Protein AF-A0A482ZRR9-F1 (afdb_monomer)

Foldseek 3Di:
DAQWDADPVRPDIDHNPCPVPDPVNVVVVCVVVVPDDDPDDDPVVPPDDDPVNVVVVVQVVVCVVPVCSVVVVCVVCVVVHHPPDD

Nearest PDB structures (foldseek):
  5ztb-assembly1_B  TM=6.631E-01  e=2.032E-01  Thermus thermophilus HB27
  5mkp-assembly1_A  TM=7.401E-01  e=5.290E-01  Pyrococcus horikoshii OT3

Solvent-accessible surface area (backbone atoms only — not comparable to full-atom values): 5534 Å² total; per-residue (Å²): 105,54,43,51,49,64,47,95,86,68,84,49,75,50,73,44,93,60,74,87,58,54,71,66,59,55,55,53,46,36,62,76,67,70,51,94,79,80,90,77,90,57,86,85,62,78,82,59,88,46,70,71,56,53,52,54,54,48,53,58,58,46,36,78,77,34,84,56,47,67,60,53,50,48,61,70,46,40,76,44,28,48,83,79,82,126

Radius of gyration: 16.54 Å; Cα contacts (8 Å, |Δi|>4): 40; chains: 1; bounding box: 34×36×39 Å

pLDDT: mean 87.61, std 12.13, range [46.47, 97.69]

Secondary structure (DSSP, 8-state):
--SEEE-TTSS-EEE-TTTT--HHHHHHHHHHTT----S---TTSTTS--HHHHHHHHHHHHHHH-TTHHHHHHHHHHHHHS----

Sequence (86 aa):
MKAHYINDDKDLRIIRPMVYVRERQLADFAKSADLPVIADSCPACFSMPTERQHFKKWLLSEEKRKPNLYKNLLSAMKPMLDEVND

Mean predicted aligned error: 6.26 Å

Structure (mmCIF, N/CA/C/O backbone):
data_AF-A0A482ZRR9-F1
#
_entry.id   AF-A0A482ZRR9-F1
#
loop_
_atom_site.group_PDB
_atom_site.id
_atom_site.type_symbol
_atom_site.label_atom_id
_atom_site.label_alt_id
_atom_site.label_comp_id
_atom_site.label_asym_id
_atom_site.label_entity_id
_atom_site.label_seq_id
_atom_site.pdbx_PDB_ins_code
_atom_site.Cartn_x
_atom_site.Cartn_y
_atom_site.Cartn_z
_atom_site.occupancy
_atom_site.B_iso_or_equiv
_atom_site.auth_seq_id
_atom_site.auth_comp_id
_atom_site.auth_asym_id
_atom_site.auth_atom_id
_atom_site.pdbx_PDB_model_num
ATOM 1 N N . MET A 1 1 ? 10.119 5.151 -4.474 1.00 75.62 1 MET A N 1
ATOM 2 C CA . MET A 1 1 ? 9.245 3.983 -4.713 1.00 75.62 1 MET A CA 1
ATOM 3 C C . MET A 1 1 ? 8.153 4.455 -5.647 1.00 75.62 1 MET A C 1
ATOM 5 O O . MET A 1 1 ? 7.241 5.0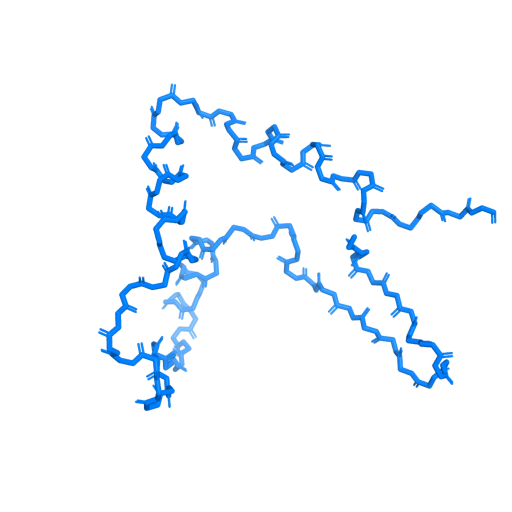97 -5.166 1.00 75.62 1 MET A O 1
ATOM 9 N N . LYS A 1 2 ? 8.258 4.209 -6.954 1.00 89.38 2 LYS A N 1
ATOM 10 C CA . LYS A 1 2 ? 7.326 4.795 -7.930 1.00 89.38 2 LYS A CA 1
ATOM 11 C C . LYS A 1 2 ? 5.945 4.122 -7.879 1.00 89.38 2 LYS A C 1
ATOM 13 O O . LYS A 1 2 ? 5.855 2.938 -7.548 1.00 89.38 2 LYS A O 1
ATOM 18 N N . ALA A 1 3 ? 4.867 4.828 -8.202 1.00 91.69 3 ALA A N 1
ATOM 19 C CA . ALA A 1 3 ? 3.524 4.243 -8.298 1.00 91.69 3 ALA A CA 1
ATOM 20 C C . ALA A 1 3 ? 3.450 3.181 -9.411 1.00 91.69 3 ALA A C 1
ATOM 22 O O . ALA A 1 3 ? 2.791 2.150 -9.259 1.00 91.69 3 ALA A O 1
ATOM 23 N N . HIS A 1 4 ? 4.212 3.386 -10.483 1.00 93.12 4 HIS A N 1
ATOM 24 C CA . HIS A 1 4 ? 4.555 2.371 -11.468 1.00 93.12 4 HIS A CA 1
ATOM 25 C C . HIS A 1 4 ? 5.964 2.602 -12.009 1.00 93.12 4 HIS A C 1
ATOM 27 O O . HIS A 1 4 ? 6.504 3.692 -11.871 1.00 93.12 4 HIS A O 1
ATOM 33 N N . TYR A 1 5 ? 6.569 1.567 -12.581 1.00 92.12 5 TYR A N 1
ATOM 34 C CA . TYR A 1 5 ? 7.846 1.654 -13.288 1.00 92.12 5 TYR A CA 1
ATOM 35 C C . TYR A 1 5 ? 8.030 0.416 -14.167 1.00 92.12 5 TYR A C 1
ATOM 37 O O . TYR A 1 5 ? 7.380 -0.607 -13.942 1.00 92.12 5 TYR A O 1
ATOM 45 N N . ILE A 1 6 ? 8.900 0.512 -15.165 1.00 93.75 6 ILE A N 1
ATOM 46 C CA . ILE A 1 6 ? 9.373 -0.642 -15.932 1.00 93.75 6 ILE A CA 1
ATOM 47 C C . ILE A 1 6 ? 10.623 -1.182 -15.226 1.00 93.75 6 ILE A C 1
ATOM 49 O O . ILE A 1 6 ? 11.428 -0.385 -14.742 1.00 93.75 6 ILE A O 1
ATOM 53 N N . ASN A 1 7 ? 10.752 -2.503 -15.100 1.00 93.19 7 ASN A N 1
ATOM 54 C CA . ASN A 1 7 ? 11.961 -3.126 -14.558 1.00 93.19 7 ASN A CA 1
ATOM 55 C C . ASN A 1 7 ? 13.195 -2.875 -15.443 1.00 93.19 7 ASN A C 1
ATOM 57 O O . ASN A 1 7 ? 13.089 -2.412 -16.579 1.00 93.19 7 ASN A O 1
ATOM 61 N N . ASP A 1 8 ? 14.370 -3.209 -14.914 1.00 93.38 8 ASP A N 1
ATOM 62 C CA . ASP A 1 8 ? 15.649 -2.942 -15.578 1.00 93.38 8 ASP A CA 1
ATOM 63 C C . ASP A 1 8 ? 15.778 -3.683 -16.925 1.00 93.38 8 ASP A C 1
ATOM 65 O O . ASP A 1 8 ? 16.309 -3.120 -17.884 1.00 93.38 8 ASP A O 1
ATOM 69 N N . ASP A 1 9 ? 15.195 -4.884 -17.031 1.00 96.56 9 ASP A N 1
ATOM 70 C CA . ASP A 1 9 ? 15.173 -5.708 -18.253 1.00 96.56 9 ASP A CA 1
ATOM 71 C C . ASP A 1 9 ? 14.178 -5.214 -19.321 1.00 96.56 9 ASP A C 1
ATOM 73 O O . ASP A 1 9 ? 14.170 -5.699 -20.453 1.00 96.56 9 ASP A O 1
ATOM 77 N N . LYS A 1 10 ? 13.361 -4.204 -18.996 1.00 94.06 10 LYS A N 1
ATOM 78 C CA . LYS A 1 10 ? 12.381 -3.557 -19.884 1.00 94.06 10 LYS A CA 1
ATOM 79 C C . LYS A 1 10 ? 11.268 -4.454 -20.434 1.00 94.06 10 LYS A C 1
ATOM 81 O O . LYS A 1 10 ? 10.594 -4.065 -21.388 1.00 94.06 10 LYS A O 1
ATOM 86 N N . ASP A 1 11 ? 11.030 -5.608 -19.829 1.00 96.56 11 ASP A N 1
ATOM 87 C CA . ASP A 1 11 ? 10.017 -6.577 -20.253 1.00 96.56 11 ASP A CA 1
ATOM 88 C C . ASP A 1 11 ? 8.738 -6.531 -19.397 1.00 96.56 11 ASP A C 1
ATOM 90 O O . ASP A 1 11 ? 7.676 -6.961 -19.852 1.00 96.56 11 ASP A O 1
ATOM 94 N N . LEU A 1 12 ? 8.796 -5.955 -18.189 1.00 96.25 12 LEU A N 1
ATOM 95 C CA . LEU A 1 12 ? 7.677 -5.929 -17.250 1.00 96.25 12 LEU A CA 1
ATOM 96 C C . LEU A 1 12 ? 7.425 -4.534 -16.665 1.00 96.25 12 LEU A C 1
ATOM 98 O O . LEU A 1 12 ? 8.305 -3.891 -16.091 1.00 96.25 12 LEU A O 1
ATOM 102 N N . ARG A 1 13 ? 6.161 -4.093 -16.709 1.00 94.12 13 ARG A N 1
ATOM 103 C CA . ARG A 1 13 ? 5.695 -2.900 -15.988 1.00 94.12 13 ARG A CA 1
ATOM 104 C C . ARG A 1 13 ? 5.097 -3.290 -14.640 1.00 94.12 13 ARG A C 1
ATOM 106 O O . ARG A 1 13 ? 4.035 -3.904 -14.573 1.00 94.12 13 ARG A O 1
ATOM 113 N N . ILE A 1 14 ? 5.736 -2.856 -13.562 1.00 94.25 14 ILE A N 1
ATOM 114 C CA . ILE A 1 14 ? 5.219 -2.992 -12.204 1.00 94.25 14 ILE A CA 1
ATOM 115 C C . ILE A 1 14 ? 4.249 -1.843 -11.941 1.00 94.25 14 ILE A C 1
ATOM 117 O O . ILE A 1 14 ? 4.607 -0.675 -12.092 1.00 94.25 14 ILE A O 1
ATOM 121 N N . ILE A 1 15 ? 3.038 -2.165 -11.485 1.00 94.69 15 ILE A N 1
ATOM 122 C CA . ILE A 1 15 ? 2.038 -1.188 -11.038 1.00 94.69 15 ILE A CA 1
ATOM 123 C C . ILE A 1 15 ? 1.678 -1.424 -9.570 1.00 94.69 15 ILE A C 1
ATOM 125 O O . ILE A 1 15 ? 1.620 -2.562 -9.106 1.00 94.69 15 ILE A O 1
ATOM 129 N N . ARG A 1 16 ? 1.407 -0.345 -8.827 1.00 93.44 16 ARG A N 1
ATOM 130 C CA . ARG A 1 16 ? 0.904 -0.383 -7.444 1.00 93.44 16 ARG A CA 1
ATOM 131 C C . ARG A 1 16 ? -0.474 0.296 -7.370 1.00 93.44 16 ARG A C 1
ATOM 133 O O . ARG A 1 16 ? -0.561 1.419 -6.878 1.00 93.44 16 ARG A O 1
ATOM 140 N N . PRO A 1 17 ? -1.568 -0.354 -7.820 1.00 93.94 17 PRO A N 1
ATOM 141 C CA . PRO A 1 17 ? -2.887 0.287 -7.920 1.00 93.94 17 PRO A CA 1
ATOM 142 C C . PRO A 1 17 ? -3.418 0.807 -6.579 1.00 93.94 17 PRO A C 1
ATOM 144 O O . PRO A 1 17 ? -4.109 1.817 -6.514 1.00 93.94 17 PRO A O 1
ATOM 147 N N . MET A 1 18 ? -3.054 0.129 -5.489 1.00 95.06 18 MET A N 1
ATOM 1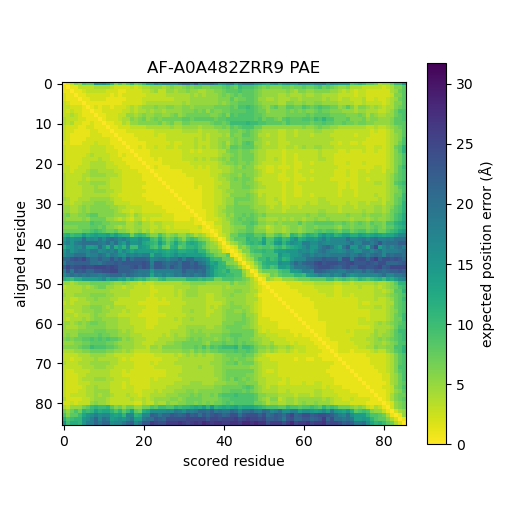48 C CA . MET A 1 18 ? -3.512 0.435 -4.134 1.00 95.06 18 MET A CA 1
ATOM 149 C C . MET A 1 18 ? -2.538 1.327 -3.348 1.00 95.06 18 MET A C 1
ATOM 151 O O . MET A 1 18 ? -2.643 1.414 -2.130 1.00 95.06 18 MET A O 1
ATOM 155 N N . VAL A 1 19 ? -1.579 1.994 -4.004 1.00 93.06 19 VAL A N 1
ATOM 156 C CA . VAL A 1 19 ? -0.529 2.770 -3.311 1.00 93.06 19 VAL A CA 1
ATOM 157 C C . VAL A 1 19 ? -1.074 3.924 -2.458 1.00 93.06 19 VAL A C 1
ATOM 159 O O . VAL A 1 19 ? -0.474 4.276 -1.445 1.00 93.06 19 VAL A O 1
ATOM 162 N N . TYR A 1 20 ? -2.234 4.473 -2.823 1.00 92.44 20 TYR A N 1
ATOM 163 C CA . TYR A 1 20 ? -2.918 5.536 -2.076 1.00 92.44 20 TYR A CA 1
ATOM 164 C C . TYR A 1 20 ? -3.975 5.011 -1.091 1.00 92.44 20 TYR A C 1
ATOM 166 O O . TYR A 1 20 ? -4.596 5.796 -0.375 1.00 92.44 20 TYR A O 1
ATOM 174 N N . VAL A 1 21 ? -4.203 3.696 -1.047 1.00 94.19 21 VAL A N 1
ATOM 175 C CA . VAL A 1 21 ? -5.256 3.076 -0.237 1.00 94.19 21 VAL A CA 1
ATOM 176 C C . VAL A 1 21 ? -4.728 2.780 1.164 1.00 94.19 21 VAL A C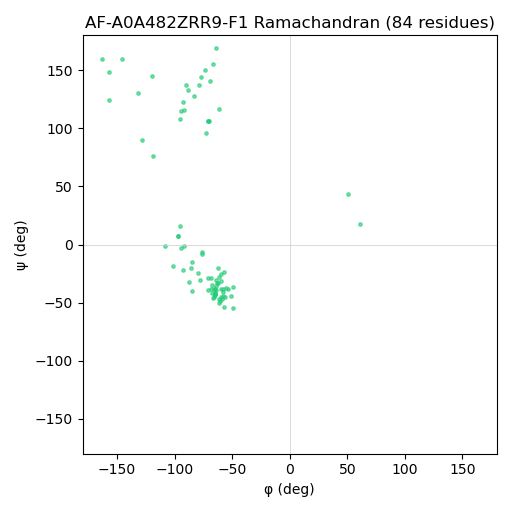 1
ATOM 178 O O . VAL A 1 21 ? -3.653 2.209 1.349 1.00 94.19 21 VAL A O 1
ATOM 181 N N . ARG A 1 22 ? -5.500 3.152 2.188 1.00 92.75 22 ARG A N 1
ATOM 182 C CA . ARG A 1 22 ? -5.191 2.817 3.583 1.00 92.75 22 ARG A CA 1
ATOM 183 C C . ARG A 1 22 ? -5.540 1.356 3.862 1.00 92.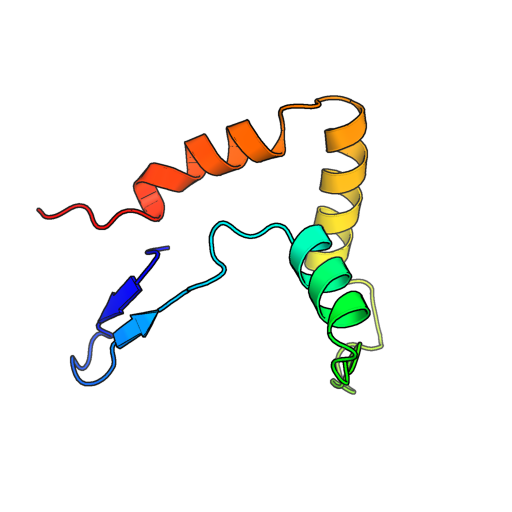75 22 ARG A C 1
ATOM 185 O O . ARG A 1 22 ? -6.579 0.873 3.428 1.00 92.75 22 ARG A O 1
ATOM 192 N N . GLU A 1 23 ? -4.745 0.689 4.697 1.00 92.00 23 GLU A N 1
ATOM 193 C CA . GLU A 1 23 ? -4.974 -0.716 5.084 1.00 92.00 23 GLU A CA 1
ATOM 194 C C . GLU A 1 23 ? -6.386 -0.962 5.645 1.00 92.00 23 GLU A C 1
ATOM 196 O O . GLU A 1 23 ? -7.021 -1.954 5.299 1.00 92.00 23 GLU A O 1
ATOM 201 N N . ARG A 1 24 ? -6.924 -0.010 6.423 1.00 92.44 24 ARG A N 1
ATOM 202 C CA . ARG A 1 24 ? -8.309 -0.065 6.915 1.00 92.44 24 ARG A CA 1
ATOM 203 C C . ARG A 1 24 ? -9.332 -0.157 5.778 1.00 92.44 24 ARG A C 1
ATOM 205 O O . ARG A 1 24 ? -10.242 -0.966 5.862 1.00 92.44 24 ARG A O 1
ATOM 212 N N . GLN A 1 25 ? -9.177 0.643 4.721 1.00 95.31 25 GLN A N 1
ATOM 213 C CA . GLN A 1 25 ? -10.121 0.658 3.598 1.00 95.31 25 GLN A CA 1
ATOM 214 C C . GLN A 1 25 ? -10.114 -0.675 2.848 1.00 95.31 25 GLN A C 1
ATOM 216 O O . GLN A 1 25 ? -11.170 -1.152 2.450 1.00 95.31 25 GLN A O 1
ATOM 221 N N . LEU A 1 26 ? -8.939 -1.292 2.695 1.00 94.38 26 LEU A N 1
ATOM 222 C CA . LEU A 1 26 ? -8.819 -2.599 2.055 1.00 94.38 26 LEU A CA 1
ATOM 223 C C . LEU A 1 26 ? -9.473 -3.702 2.900 1.00 94.38 26 LEU A C 1
ATOM 225 O O . LEU A 1 26 ? -10.182 -4.547 2.360 1.00 94.38 26 LEU A O 1
ATOM 229 N N . ALA A 1 27 ? -9.280 -3.663 4.221 1.00 93.62 27 ALA A N 1
ATOM 230 C CA . ALA A 1 27 ? -9.919 -4.599 5.143 1.00 93.62 27 ALA A CA 1
ATOM 231 C C . ALA A 1 27 ? -11.449 -4.443 5.161 1.00 93.62 27 ALA A C 1
ATOM 233 O O . ALA A 1 27 ? -12.167 -5.441 5.155 1.00 93.62 27 ALA A O 1
ATOM 234 N N . ASP A 1 28 ? -11.950 -3.205 5.158 1.00 96.38 28 ASP A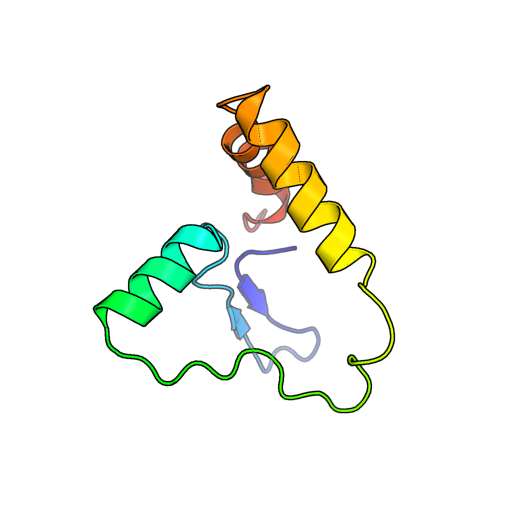 N 1
ATOM 235 C CA . ASP A 1 28 ? -13.387 -2.920 5.108 1.00 96.38 28 ASP A CA 1
ATOM 236 C C . ASP A 1 28 ? -13.992 -3.388 3.775 1.00 96.38 28 ASP A C 1
ATOM 238 O O . ASP A 1 28 ? -15.040 -4.034 3.767 1.00 96.38 28 ASP A O 1
ATOM 242 N N . PHE A 1 29 ? -13.296 -3.143 2.660 1.00 96.69 29 PHE A N 1
ATOM 243 C CA . PHE A 1 29 ? -13.713 -3.612 1.341 1.00 96.69 29 PHE A CA 1
ATOM 244 C C . PHE A 1 29 ? -13.790 -5.139 1.277 1.00 96.69 29 PHE A C 1
ATOM 246 O O . PHE A 1 29 ? -14.820 -5.675 0.874 1.00 96.69 29 PHE A O 1
ATOM 253 N N . ALA A 1 30 ? -12.748 -5.840 1.738 1.00 96.00 30 ALA A N 1
ATOM 254 C CA . ALA A 1 30 ? -12.716 -7.300 1.741 1.00 96.00 30 ALA A CA 1
ATOM 255 C C . ALA A 1 30 ? -13.880 -7.909 2.536 1.00 96.00 30 ALA A C 1
ATOM 257 O O . ALA A 1 30 ? -14.471 -8.886 2.086 1.00 96.00 30 ALA A O 1
ATOM 258 N N . LYS A 1 31 ? -14.256 -7.292 3.666 1.00 95.81 31 LYS A N 1
ATOM 259 C CA . LYS A 1 31 ? -15.443 -7.688 4.439 1.00 95.81 31 LYS A CA 1
ATOM 260 C C . LYS A 1 31 ? -16.739 -7.430 3.674 1.00 95.81 31 LYS A C 1
ATOM 262 O O . LYS A 1 31 ? -17.603 -8.293 3.647 1.00 95.81 31 LYS A O 1
ATOM 267 N N . SER A 1 32 ? -16.888 -6.251 3.067 1.00 97.69 32 SER A N 1
ATOM 268 C CA . SER A 1 32 ? -18.116 -5.892 2.340 1.00 97.69 32 SER A CA 1
ATOM 269 C C . SER A 1 32 ? -18.337 -6.705 1.064 1.00 97.69 32 SER A C 1
ATOM 271 O O . SER A 1 32 ? -19.477 -6.907 0.663 1.00 97.69 32 SER A O 1
ATOM 273 N N . ALA A 1 33 ? -17.253 -7.156 0.433 1.00 97.44 33 ALA A N 1
ATOM 274 C CA . ALA A 1 33 ? -17.272 -7.920 -0.809 1.00 97.44 33 ALA A CA 1
ATOM 275 C C . ALA A 1 33 ? -17.167 -9.439 -0.580 1.00 97.44 33 ALA A C 1
ATOM 277 O O . ALA A 1 33 ? -17.010 -10.174 -1.549 1.00 97.44 33 ALA A O 1
ATOM 278 N N . ASP A 1 34 ? -17.226 -9.888 0.680 1.00 96.19 34 ASP A N 1
ATOM 279 C CA . ASP A 1 34 ? -17.141 -11.296 1.092 1.00 96.19 34 ASP A CA 1
ATOM 280 C C . ASP A 1 34 ? -15.939 -12.044 0.481 1.00 96.19 34 ASP A C 1
ATOM 282 O O . ASP A 1 34 ? -16.035 -13.160 -0.028 1.00 96.19 34 ASP A O 1
ATOM 286 N N . LEU A 1 35 ? -14.772 -11.388 0.479 1.00 95.50 35 LEU A N 1
ATOM 287 C CA . LEU A 1 35 ? -13.561 -11.968 -0.095 1.00 95.50 35 LEU A CA 1
ATOM 288 C C . LEU A 1 35 ? -12.930 -12.984 0.873 1.00 95.50 35 LEU A C 1
ATOM 290 O O . LEU A 1 35 ? -12.771 -12.680 2.060 1.00 95.50 35 LEU A O 1
ATOM 294 N N . PRO A 1 36 ? -12.467 -14.152 0.386 1.00 93.00 36 PRO A N 1
ATOM 295 C CA . PRO A 1 36 ? -11.778 -15.131 1.220 1.00 93.00 36 PRO A CA 1
ATOM 296 C C . PRO A 1 36 ? -10.363 -14.639 1.568 1.00 93.00 36 PRO A C 1
ATOM 298 O O . PRO A 1 36 ? -9.418 -14.803 0.795 1.00 93.00 36 PRO A O 1
ATOM 301 N N . VAL A 1 37 ? -10.203 -14.011 2.737 1.00 90.12 37 VAL A N 1
ATOM 302 C CA . VAL A 1 37 ? -8.9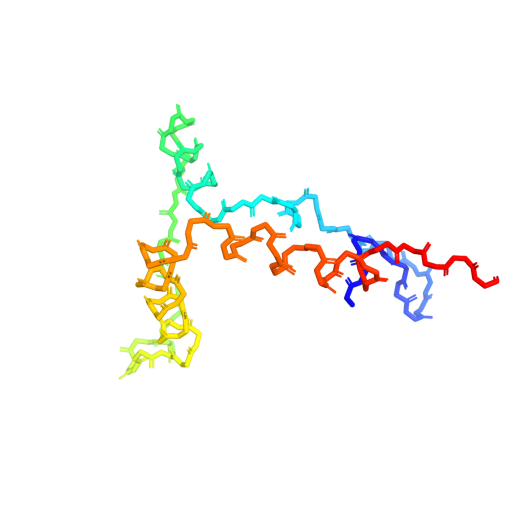12 -13.485 3.214 1.00 90.12 37 VAL A CA 1
ATOM 303 C C . VAL A 1 37 ? -8.193 -14.512 4.088 1.00 90.12 37 VAL A C 1
ATOM 305 O O . VAL A 1 37 ? -8.688 -14.905 5.142 1.00 90.12 37 VAL A O 1
ATOM 308 N N . ILE A 1 38 ? -6.974 -14.884 3.696 1.00 88.00 38 ILE A N 1
ATOM 309 C CA . ILE A 1 38 ? -6.061 -15.692 4.514 1.00 88.00 38 ILE A CA 1
ATOM 310 C C . ILE A 1 38 ? -5.170 -14.734 5.314 1.00 88.00 38 ILE A C 1
ATOM 312 O O . ILE A 1 38 ? -4.411 -13.963 4.730 1.00 88.00 38 ILE A O 1
ATOM 316 N N . ALA A 1 39 ? -5.289 -14.748 6.645 1.00 75.06 39 ALA A N 1
ATOM 317 C CA . ALA A 1 39 ? -4.654 -13.749 7.512 1.00 75.06 39 ALA A CA 1
ATOM 318 C C . ALA A 1 39 ? -3.124 -13.883 7.605 1.00 75.06 39 ALA A C 1
ATOM 320 O O . ALA A 1 39 ? -2.424 -12.872 7.614 1.00 75.06 39 ALA A O 1
ATOM 321 N N . ASP A 1 40 ? -2.609 -15.109 7.665 1.00 70.31 40 ASP A N 1
ATOM 322 C CA . ASP A 1 40 ? -1.180 -15.398 7.577 1.00 70.31 40 ASP A CA 1
ATOM 323 C C . ASP A 1 40 ? -1.008 -16.841 7.103 1.00 70.31 40 ASP A C 1
ATOM 325 O O . ASP A 1 40 ? -1.580 -17.765 7.682 1.00 70.31 40 ASP A O 1
ATOM 329 N N . SER A 1 41 ? -0.275 -17.033 6.012 1.00 67.44 41 SER A N 1
ATOM 330 C CA . SER A 1 41 ? -0.020 -18.353 5.432 1.00 67.44 41 SER A CA 1
ATOM 331 C C . SER A 1 41 ? 1.420 -18.810 5.640 1.00 67.44 41 SER A C 1
ATOM 333 O O . SER A 1 41 ? 1.777 -19.889 5.171 1.00 67.44 41 SER A O 1
ATOM 335 N N . CYS A 1 42 ? 2.275 -17.998 6.275 1.00 73.06 42 CYS A N 1
ATOM 336 C CA . CYS A 1 42 ? 3.707 -18.265 6.329 1.00 73.06 42 CYS A CA 1
ATOM 337 C C . CYS A 1 42 ? 4.105 -19.008 7.618 1.00 73.06 42 CYS A C 1
ATOM 339 O O . CYS A 1 42 ? 4.187 -18.382 8.676 1.00 73.06 42 CYS A O 1
ATOM 341 N N . PRO A 1 43 ? 4.459 -20.309 7.557 1.00 65.00 43 PRO A N 1
ATOM 342 C CA . PRO A 1 43 ? 4.861 -21.094 8.730 1.00 65.00 43 PRO A CA 1
ATOM 343 C C . PRO A 1 43 ? 6.132 -20.568 9.425 1.00 65.00 43 PRO A C 1
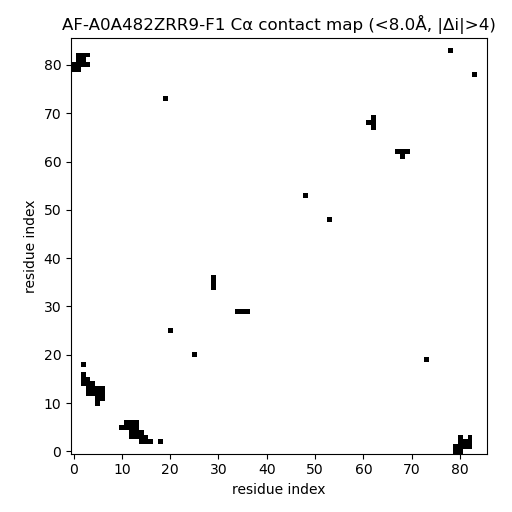ATOM 345 O O . PRO A 1 43 ? 6.343 -20.839 10.603 1.00 65.00 43 PRO A O 1
ATOM 348 N N . ALA A 1 44 ? 6.957 -19.774 8.733 1.00 65.25 44 ALA A N 1
ATOM 349 C CA . ALA A 1 44 ? 8.176 -19.180 9.287 1.00 65.25 44 ALA A CA 1
ATOM 350 C C . ALA A 1 44 ? 7.943 -17.856 10.047 1.00 65.25 44 ALA A C 1
ATOM 352 O O . ALA A 1 44 ? 8.824 -17.412 10.779 1.00 65.25 44 ALA A O 1
ATOM 353 N N . CYS A 1 45 ? 6.777 -17.216 9.896 1.00 59.31 45 CYS A N 1
ATOM 354 C CA . CYS A 1 45 ? 6.476 -15.913 10.504 1.00 59.31 45 CYS A CA 1
ATOM 355 C C . CYS A 1 45 ? 5.807 -16.003 11.891 1.00 59.31 45 CYS A C 1
ATOM 357 O O . CYS A 1 45 ? 5.571 -14.973 12.518 1.00 59.31 45 CYS A O 1
ATOM 359 N N . PHE A 1 46 ? 5.539 -17.212 12.399 1.00 57.75 46 PHE A N 1
ATOM 360 C CA . PHE A 1 46 ? 4.778 -17.443 13.637 1.00 57.75 46 PHE A CA 1
ATOM 361 C C . PHE A 1 46 ? 5.538 -17.173 14.947 1.00 57.75 46 PHE A C 1
ATOM 363 O O . PHE A 1 46 ? 4.929 -17.218 16.014 1.00 57.75 46 PHE A O 1
ATOM 370 N N . SER A 1 47 ? 6.848 -16.913 14.914 1.00 58.31 47 SER A N 1
ATOM 371 C CA . SER A 1 47 ? 7.668 -16.912 16.133 1.00 58.31 47 SER A CA 1
ATOM 372 C C . SER A 1 47 ? 7.833 -15.554 16.825 1.00 58.31 47 SER A C 1
ATOM 374 O O . SER A 1 47 ? 8.081 -15.555 18.027 1.00 58.31 47 SER A O 1
ATOM 376 N N . MET A 1 48 ? 7.659 -14.402 16.159 1.00 61.16 48 MET A N 1
ATOM 377 C CA . MET A 1 48 ? 7.738 -13.084 16.820 1.00 61.16 48 MET A CA 1
ATOM 378 C C . MET A 1 48 ? 6.979 -11.974 16.074 1.00 61.16 48 MET A C 1
ATOM 380 O O . MET A 1 48 ? 6.942 -11.970 14.841 1.00 61.16 48 MET A O 1
ATOM 384 N N . PRO A 1 49 ? 6.426 -10.974 16.795 1.00 66.19 49 PRO A N 1
ATOM 385 C CA . PRO A 1 49 ? 5.901 -9.769 16.168 1.00 66.19 49 PRO A CA 1
ATOM 386 C C . PRO A 1 49 ? 7.034 -9.050 15.431 1.00 66.19 49 PRO A C 1
ATOM 388 O O . PRO A 1 49 ? 8.007 -8.605 16.030 1.00 66.19 49 PRO A O 1
ATOM 391 N N . THR A 1 50 ? 6.902 -8.948 14.113 1.00 83.44 50 THR A N 1
ATOM 392 C CA . THR A 1 50 ? 7.895 -8.278 13.269 1.00 83.44 50 THR A CA 1
ATOM 393 C C . THR A 1 50 ? 7.941 -6.777 13.555 1.00 83.44 50 THR A C 1
ATOM 395 O O . THR A 1 50 ? 6.929 -6.175 13.926 1.00 83.44 50 THR A O 1
ATOM 398 N N . GLU A 1 51 ? 9.076 -6.135 13.267 1.00 88.44 51 GLU A N 1
ATOM 399 C CA . GLU A 1 51 ? 9.197 -4.666 13.281 1.00 88.44 51 GLU A CA 1
ATOM 400 C C . GLU A 1 51 ? 8.067 -3.996 12.484 1.00 88.44 51 GLU A C 1
ATOM 402 O O . GLU A 1 51 ? 7.473 -3.003 12.904 1.00 88.44 51 GLU A O 1
ATOM 407 N N . ARG A 1 52 ? 7.651 -4.613 11.371 1.00 86.88 52 ARG A N 1
ATOM 408 C CA . ARG A 1 52 ? 6.493 -4.170 10.584 1.00 86.88 52 ARG A CA 1
ATOM 409 C C . ARG A 1 52 ? 5.213 -4.091 11.424 1.00 86.88 52 ARG A C 1
ATOM 411 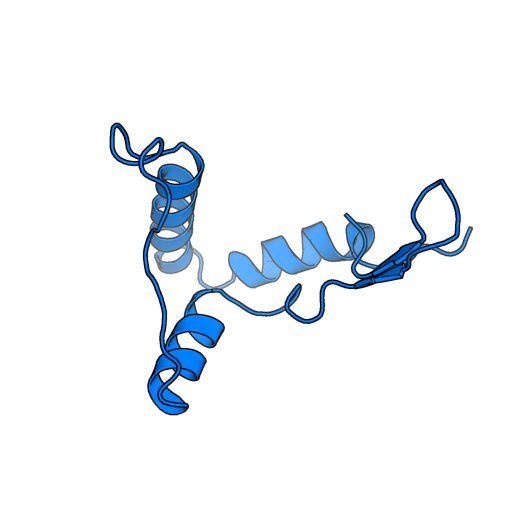O O . ARG A 1 52 ? 4.476 -3.112 11.307 1.00 86.88 52 ARG A O 1
ATOM 418 N N . GLN A 1 53 ? 4.915 -5.097 12.248 1.00 88.06 53 GLN A N 1
ATOM 419 C CA . GLN A 1 53 ? 3.749 -5.060 13.137 1.00 88.06 53 GLN A CA 1
ATOM 420 C C . GLN A 1 53 ? 3.904 -4.015 14.249 1.00 88.06 53 GLN A C 1
ATOM 422 O O . GLN A 1 53 ? 2.921 -3.341 14.571 1.00 88.06 53 GLN A O 1
ATOM 427 N N . HIS A 1 54 ? 5.109 -3.852 14.807 1.00 91.06 54 HIS A N 1
ATOM 428 C CA . HIS A 1 54 ? 5.394 -2.818 15.805 1.00 91.06 54 HIS A CA 1
ATOM 429 C C . HIS A 1 54 ? 5.065 -1.418 15.262 1.00 91.06 54 HIS A C 1
ATOM 431 O O . HIS A 1 54 ? 4.224 -0.714 15.829 1.00 91.06 54 HIS A O 1
ATOM 437 N N . PHE A 1 55 ? 5.621 -1.053 14.103 1.00 93.75 55 PHE A N 1
ATOM 438 C CA . PHE A 1 55 ? 5.383 0.254 13.485 1.00 93.75 55 PHE A CA 1
ATOM 439 C C . PHE A 1 55 ? 3.923 0.476 13.080 1.00 93.75 55 PHE A C 1
ATOM 441 O O . PHE A 1 55 ? 3.415 1.584 13.238 1.00 93.75 55 PHE A O 1
ATOM 448 N N . LYS A 1 56 ? 3.206 -0.559 12.617 1.00 91.69 56 LYS A N 1
ATOM 449 C CA . LYS A 1 56 ? 1.761 -0.449 12.342 1.00 91.69 56 LYS A CA 1
ATOM 450 C C . LYS A 1 56 ? 0.972 -0.045 13.588 1.00 91.69 56 LYS A C 1
ATOM 452 O O . LYS A 1 56 ? 0.144 0.863 13.523 1.00 91.69 56 LYS A O 1
ATOM 457 N N . LYS A 1 57 ? 1.238 -0.698 14.726 1.00 92.88 57 LYS A N 1
ATOM 458 C CA . LYS A 1 57 ? 0.587 -0.380 16.009 1.00 92.88 57 LYS A CA 1
ATOM 459 C C . LYS A 1 57 ? 0.963 1.022 16.483 1.00 92.88 57 LYS A C 1
ATOM 461 O O . LYS A 1 57 ? 0.087 1.769 16.917 1.00 92.88 57 LYS A O 1
ATOM 466 N N . TRP A 1 58 ? 2.236 1.389 16.357 1.00 94.44 58 TRP A N 1
ATOM 467 C CA . TRP A 1 58 ? 2.716 2.718 16.722 1.00 94.44 58 TRP A CA 1
ATOM 468 C C . TRP A 1 58 ? 2.042 3.820 15.890 1.00 94.44 58 TRP A C 1
ATOM 470 O O . TRP A 1 58 ? 1.443 4.728 16.462 1.00 94.44 58 TRP A O 1
ATOM 480 N N . LEU A 1 59 ? 2.019 3.699 14.559 1.00 94.50 59 LEU A N 1
ATOM 481 C CA . LEU A 1 59 ? 1.362 4.664 13.668 1.00 94.50 59 LEU A CA 1
ATOM 482 C C . LEU A 1 59 ? -0.141 4.797 13.949 1.00 94.50 59 LEU A C 1
ATOM 484 O O . LEU A 1 59 ? -0.681 5.900 13.910 1.00 94.50 59 LEU A O 1
ATOM 488 N N . LEU A 1 60 ? -0.824 3.692 14.268 1.00 92.06 60 LEU A N 1
ATOM 489 C CA . LEU A 1 60 ? -2.229 3.718 14.684 1.00 92.06 60 LEU A CA 1
ATOM 490 C C . LEU A 1 60 ? -2.422 4.479 16.004 1.00 92.06 60 LEU A C 1
ATOM 492 O O . LEU A 1 60 ? -3.402 5.205 16.167 1.00 92.06 60 LEU A O 1
ATOM 496 N N . SER A 1 61 ? -1.502 4.314 16.956 1.00 94.44 61 SER A N 1
ATOM 497 C CA . SER A 1 61 ? -1.540 5.057 18.218 1.00 94.44 61 SER A CA 1
ATOM 498 C C . SER A 1 61 ? -1.312 6.556 18.003 1.00 94.44 61 SER A C 1
ATOM 500 O O . SER A 1 61 ? -1.990 7.377 18.621 1.00 94.44 61 SER A O 1
ATOM 502 N N . GLU A 1 62 ? -0.422 6.914 17.078 1.00 95.62 62 GLU A N 1
ATOM 503 C CA . GLU A 1 62 ? -0.050 8.301 16.817 1.00 95.62 62 GLU A CA 1
ATOM 504 C C . GLU A 1 62 ? -1.110 9.039 15.986 1.00 95.62 62 GLU A C 1
ATOM 506 O O . GLU A 1 62 ? -1.355 10.221 16.215 1.00 95.62 62 GLU A O 1
ATOM 511 N N . GLU A 1 63 ? -1.839 8.343 15.107 1.00 93.75 63 GLU A N 1
ATOM 512 C CA . GLU A 1 63 ? -2.995 8.902 14.387 1.00 93.75 63 GLU A CA 1
ATOM 513 C C . GLU A 1 63 ? -4.051 9.474 15.344 1.00 93.75 63 GLU A C 1
ATOM 515 O O . GLU A 1 63 ? -4.611 10.539 15.083 1.00 93.75 63 GLU A O 1
ATOM 520 N N . LYS A 1 64 ? -4.274 8.822 16.495 1.00 92.88 64 LYS A N 1
ATOM 521 C CA . LYS A 1 64 ? -5.211 9.311 17.522 1.00 92.88 64 LYS A CA 1
ATOM 522 C C . LYS A 1 64 ? -4.774 10.645 18.128 1.00 92.88 64 LYS A C 1
ATOM 524 O O . LYS A 1 64 ? -5.619 11.432 18.539 1.00 92.88 64 LYS A O 1
ATOM 529 N N . ARG A 1 65 ? -3.464 10.900 18.194 1.00 95.31 65 ARG A N 1
ATOM 530 C CA . ARG A 1 65 ? -2.885 12.150 18.716 1.00 95.31 65 ARG A CA 1
ATOM 531 C C . ARG A 1 65 ? -2.762 13.225 17.639 1.00 95.31 65 ARG A C 1
ATOM 533 O O . ARG A 1 65 ? -2.860 14.413 17.938 1.00 95.31 65 ARG A O 1
ATOM 540 N N . LYS A 1 66 ? -2.521 12.819 16.390 1.00 94.88 66 LYS A N 1
ATOM 541 C CA . LYS A 1 66 ? -2.291 13.689 15.232 1.00 94.88 66 LYS A CA 1
ATOM 542 C C . LYS A 1 66 ? -3.235 13.281 14.091 1.00 94.88 66 LYS A C 1
ATOM 544 O O . LYS A 1 66 ? -2.833 12.512 13.218 1.00 94.88 66 LYS A O 1
ATOM 549 N N . PRO A 1 67 ? -4.451 13.857 14.015 1.00 90.50 67 PRO A N 1
ATOM 550 C CA . PRO A 1 67 ? -5.467 13.452 13.033 1.00 90.50 67 PRO A CA 1
ATOM 551 C C . PRO A 1 67 ? -5.033 13.545 11.558 1.00 90.50 67 PRO A C 1
ATOM 553 O O . PRO A 1 67 ? -5.570 12.848 10.703 1.00 90.50 67 PRO A O 1
ATOM 556 N N . ASN A 1 68 ? -4.047 14.392 11.240 1.00 94.00 68 ASN A N 1
ATOM 557 C CA . ASN A 1 68 ? -3.516 14.561 9.882 1.00 94.00 68 ASN A CA 1
ATOM 558 C C . ASN A 1 68 ? -2.240 13.744 9.600 1.00 94.00 68 ASN A C 1
ATOM 560 O O . ASN A 1 68 ? -1.650 13.911 8.534 1.00 94.00 68 ASN A O 1
ATOM 564 N N . LEU A 1 69 ? -1.811 12.855 10.509 1.00 94.50 69 LEU A N 1
ATOM 565 C CA . LEU A 1 69 ? -0.559 12.094 10.395 1.00 94.50 69 LEU A CA 1
ATOM 566 C C . LEU A 1 69 ? -0.407 11.417 9.028 1.00 94.50 69 LEU A C 1
ATOM 568 O O . LEU A 1 69 ? 0.567 11.660 8.322 1.00 94.50 69 LEU A O 1
ATOM 572 N N . TYR A 1 70 ? -1.388 10.612 8.617 1.00 93.25 70 TYR A N 1
ATOM 573 C CA . TYR A 1 70 ? -1.291 9.871 7.358 1.00 93.25 70 TYR A CA 1
ATOM 574 C C . TYR A 1 70 ? -1.392 10.750 6.113 1.00 93.25 70 TYR A C 1
ATOM 576 O O . TYR A 1 70 ? -0.783 10.416 5.101 1.00 93.25 70 TYR A O 1
ATOM 584 N N . LYS A 1 71 ? -2.106 11.882 6.180 1.00 92.94 71 LYS A N 1
ATOM 585 C CA . LYS A 1 71 ? -2.118 12.865 5.086 1.00 92.94 71 LYS A CA 1
ATOM 586 C C . LYS A 1 71 ? -0.737 13.489 4.919 1.00 92.94 71 LYS A C 1
ATOM 588 O O . LYS A 1 71 ? -0.239 13.561 3.805 1.00 92.94 71 LYS A O 1
ATOM 593 N N . ASN A 1 72 ? -0.099 13.867 6.025 1.00 95.06 72 ASN A N 1
ATOM 594 C CA . ASN A 1 72 ? 1.241 14.448 6.012 1.00 95.06 72 ASN A CA 1
ATOM 595 C C . ASN A 1 72 ? 2.287 13.442 5.514 1.00 95.06 72 ASN A C 1
ATOM 597 O O . ASN A 1 72 ? 3.118 13.795 4.682 1.00 95.06 72 ASN A O 1
ATOM 601 N N . LEU A 1 73 ? 2.211 12.185 5.967 1.00 93.94 73 LEU A N 1
ATOM 602 C CA . LEU A 1 73 ? 3.071 11.107 5.471 1.00 93.94 73 LEU A CA 1
ATOM 603 C C . LEU A 1 73 ? 2.886 10.891 3.966 1.00 93.94 73 LEU A C 1
ATOM 605 O O . LEU A 1 73 ? 3.871 10.801 3.239 1.00 93.94 73 LEU A O 1
ATOM 609 N N . LEU A 1 74 ? 1.640 10.862 3.483 1.00 92.50 74 LEU A N 1
ATOM 610 C CA . LEU A 1 74 ? 1.365 10.747 2.053 1.00 92.50 74 LEU A CA 1
ATOM 611 C C . LEU A 1 74 ? 1.948 11.931 1.272 1.00 92.50 74 LEU A C 1
ATOM 613 O O . LEU A 1 74 ? 2.613 11.712 0.265 1.00 92.50 74 LEU A O 1
ATOM 617 N N . SER A 1 75 ? 1.744 13.164 1.741 1.00 93.94 75 SER A N 1
ATOM 618 C CA . SER A 1 75 ? 2.314 14.361 1.114 1.00 93.94 75 SER A CA 1
ATOM 619 C C . SER A 1 75 ? 3.840 14.300 1.037 1.00 93.94 75 SER A C 1
ATOM 621 O O . SER A 1 75 ? 4.402 14.642 0.003 1.00 93.94 75 SER A O 1
ATOM 623 N N . ALA A 1 76 ? 4.507 13.819 2.091 1.00 93.62 76 ALA A N 1
ATOM 624 C CA . ALA A 1 76 ? 5.959 13.649 2.113 1.00 93.62 76 ALA A CA 1
ATOM 625 C C . ALA A 1 76 ? 6.442 12.550 1.151 1.00 93.62 76 ALA A C 1
ATOM 627 O O . ALA A 1 76 ? 7.500 12.678 0.544 1.00 93.62 76 ALA A O 1
ATOM 628 N N . MET A 1 77 ? 5.666 11.474 0.988 1.00 91.62 77 MET A N 1
ATOM 629 C CA . MET A 1 77 ? 5.997 10.372 0.080 1.00 91.62 77 MET A CA 1
ATOM 630 C C . MET A 1 77 ? 5.670 10.668 -1.385 1.00 91.62 77 MET A C 1
ATOM 632 O O . MET A 1 77 ? 6.269 10.057 -2.268 1.00 91.62 77 MET A O 1
ATOM 636 N N . LYS A 1 78 ? 4.727 11.576 -1.657 1.00 91.75 78 LYS A N 1
ATOM 637 C CA . LYS A 1 78 ? 4.196 11.848 -2.998 1.00 91.75 78 LYS A CA 1
ATOM 638 C C . LYS A 1 78 ? 5.279 12.116 -4.059 1.00 91.75 78 LYS A C 1
ATOM 640 O O . LYS A 1 78 ? 5.216 11.455 -5.093 1.00 91.75 78 LYS A O 1
ATOM 645 N N . PRO A 1 79 ? 6.327 12.927 -3.803 1.00 91.50 79 PRO A N 1
ATOM 646 C CA . PRO A 1 79 ? 7.401 13.141 -4.779 1.00 91.50 79 PRO A CA 1
ATOM 647 C C . PRO A 1 79 ? 8.149 11.862 -5.180 1.00 91.50 79 PRO A C 1
ATOM 649 O O . PRO A 1 79 ? 8.711 11.788 -6.263 1.00 91.50 79 PRO A O 1
ATOM 652 N N . MET A 1 80 ? 8.171 10.841 -4.316 1.00 88.25 80 MET A N 1
ATOM 653 C CA . MET A 1 80 ? 8.808 9.554 -4.615 1.00 88.25 80 MET A CA 1
ATOM 654 C C . MET A 1 80 ? 7.893 8.584 -5.370 1.00 88.25 80 MET A C 1
ATOM 656 O O . MET A 1 80 ? 8.398 7.583 -5.893 1.00 88.25 80 MET A O 1
ATOM 660 N N . LEU A 1 81 ? 6.575 8.811 -5.306 1.00 89.62 81 LEU A N 1
ATOM 661 C CA . LEU A 1 81 ? 5.536 8.006 -5.949 1.00 89.62 81 LEU A CA 1
ATOM 662 C C . LEU A 1 81 ? 5.316 8.453 -7.392 1.00 89.62 81 LEU A C 1
ATOM 664 O O . LEU A 1 81 ? 5.128 7.602 -8.261 1.00 89.62 81 LEU A O 1
ATOM 668 N N . ASP A 1 82 ? 5.341 9.760 -7.626 1.00 84.56 82 ASP A N 1
ATOM 669 C CA . ASP A 1 82 ? 5.150 10.336 -8.949 1.00 84.56 82 ASP A CA 1
ATOM 670 C C . ASP A 1 82 ? 6.362 9.994 -9.841 1.00 84.56 82 ASP A C 1
ATOM 672 O O . ASP A 1 82 ? 7.510 9.946 -9.386 1.00 84.56 82 ASP A O 1
ATOM 676 N N . GLU A 1 83 ? 6.118 9.693 -11.119 1.00 67.56 83 GLU A N 1
ATOM 677 C CA . GLU A 1 83 ? 7.203 9.630 -12.097 1.00 67.56 83 GLU A CA 1
ATOM 678 C C . GLU A 1 83 ? 7.693 11.059 -12.336 1.00 67.56 83 GLU A C 1
ATOM 680 O O . GLU A 1 83 ? 7.013 11.8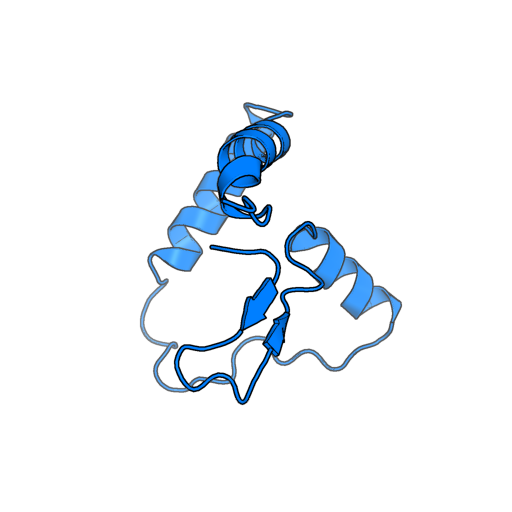67 -12.966 1.00 67.56 83 GLU A O 1
ATOM 685 N N . VAL A 1 84 ? 8.868 11.385 -11.799 1.00 59.38 84 VAL A N 1
ATOM 686 C CA . VAL A 1 84 ? 9.623 12.544 -12.272 1.00 59.38 84 VAL A CA 1
ATOM 687 C C . VAL A 1 84 ? 10.145 12.157 -13.653 1.00 59.38 84 VAL A C 1
ATOM 689 O O . VAL A 1 84 ? 10.997 11.274 -13.767 1.00 59.38 84 VAL A O 1
ATOM 692 N N . ASN A 1 85 ? 9.543 12.733 -14.692 1.00 52.81 85 ASN A N 1
ATOM 693 C CA . ASN A 1 85 ? 10.141 12.758 -16.019 1.00 52.81 85 ASN A CA 1
ATOM 694 C C . ASN A 1 85 ? 11.329 13.724 -15.931 1.00 52.81 85 ASN A C 1
ATOM 696 O O . ASN A 1 85 ? 11.104 14.927 -15.802 1.00 52.81 85 ASN A O 1
ATOM 700 N N . ASP A 1 86 ? 12.548 13.185 -15.920 1.00 46.47 86 ASP A N 1
ATOM 701 C CA . ASP A 1 86 ? 13.754 13.942 -16.281 1.00 46.47 86 ASP A CA 1
ATOM 702 C C . ASP A 1 86 ? 13.826 14.104 -17.807 1.00 46.47 86 ASP A C 1
ATOM 704 O O . ASP A 1 86 ? 13.481 13.127 -18.520 1.00 46.47 86 ASP A O 1
#